Protein AF-A0A7K2P2F9-F1 (afdb_monomer)

pLDDT: mean 82.43, std 13.67, range [48.97, 98.06]

Foldseek 3Di:
DQVVQVVVVDPVSNVVVVVVVVCQVVFWDFDDDDDPPVLVVLVVQLVVCVVVVVPVSNVVSVVVNCVVRVVRTDTPCDPDDPPPPPPPPPDDDDDDDDDDD

Solvent-accessible surface area (backbone atoms only — not comparable to full-atom values): 6286 Å² total; per-residue (Å²): 110,69,69,58,32,61,73,63,77,34,70,68,56,36,50,51,55,50,55,49,50,53,52,46,65,72,47,32,44,70,56,84,72,86,60,68,66,61,56,51,51,54,54,50,54,33,51,52,26,53,76,71,66,38,60,67,60,23,48,56,47,48,53,56,50,49,61,63,50,52,79,38,55,41,66,65,76,61,92,77,61,102,73,74,66,75,81,74,84,73,76,76,88,71,89,75,80,76,81,82,131

Radius of gyration: 21.67 Å; Cα contacts (8 Å, |Δi|>4): 45; chains: 1; bounding box: 46×55×43 Å

Mean predicted aligned error: 11.21 Å

Nearest PDB structures (foldseek):
  6wfq-assembly1_D  TM=6.750E-01  e=3.297E+00  Escherichia coli

Structure (mmCIF, N/CA/C/O backbone):
data_AF-A0A7K2P2F9-F1
#
_entry.id   AF-A0A7K2P2F9-F1
#
loop_
_atom_site.group_PDB
_atom_site.id
_atom_site.type_symbol
_atom_site.label_atom_id
_atom_site.label_alt_id
_atom_site.label_comp_id
_atom_site.label_asym_id
_atom_site.label_entity_id
_atom_site.label_seq_id
_atom_site.pdbx_PDB_ins_code
_atom_site.Cartn_x
_atom_site.Cartn_y
_atom_site.Cartn_z
_atom_site.occupancy
_atom_site.B_iso_or_equiv
_atom_site.auth_seq_id
_atom_site.auth_comp_id
_atom_site.auth_asym_id
_atom_site.auth_atom_id
_atom_site.pdbx_PDB_model_num
ATOM 1 N N . HIS A 1 1 ? -1.774 0.672 -1.883 1.00 79.44 1 HIS A N 1
ATOM 2 C CA . HIS A 1 1 ? -1.180 1.141 -0.609 1.00 79.44 1 HIS A CA 1
ATOM 3 C C . HIS A 1 1 ? -1.906 2.341 -0.005 1.00 79.44 1 HIS A C 1
ATOM 5 O O . HIS A 1 1 ? -2.332 2.245 1.134 1.00 79.44 1 HIS A O 1
ATOM 11 N N . GLU A 1 2 ? -2.104 3.445 -0.732 1.00 81.00 2 GLU A N 1
ATOM 12 C CA . GLU A 1 2 ? -2.726 4.661 -0.172 1.00 81.00 2 GLU A CA 1
ATOM 13 C C . GLU A 1 2 ? -4.159 4.471 0.348 1.00 81.00 2 GLU A C 1
ATOM 15 O O . GLU A 1 2 ? -4.480 4.952 1.429 1.00 81.00 2 GLU A O 1
ATOM 20 N N . THR A 1 3 ? -5.003 3.726 -0.369 1.00 85.12 3 THR A N 1
ATOM 21 C CA . THR A 1 3 ? -6.368 3.413 0.087 1.00 85.12 3 THR A CA 1
ATOM 22 C C . THR A 1 3 ? -6.372 2.666 1.423 1.00 85.12 3 THR A C 1
ATOM 24 O O . THR A 1 3 ? -7.133 3.022 2.31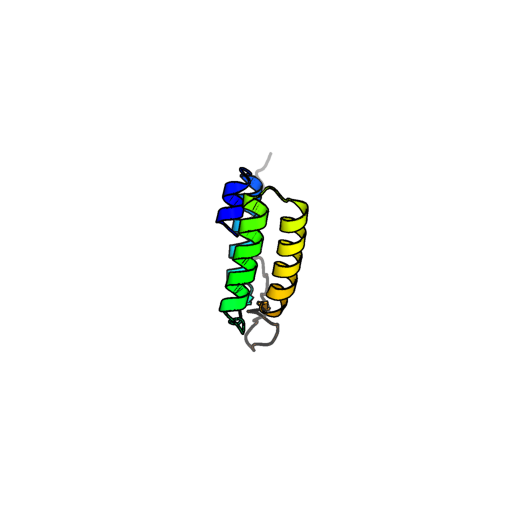3 1.00 85.12 3 THR A O 1
ATOM 27 N N . LEU A 1 4 ? -5.473 1.688 1.597 1.00 78.06 4 LEU A N 1
ATOM 28 C CA . LEU A 1 4 ? -5.319 0.953 2.860 1.00 78.06 4 LEU A CA 1
ATOM 29 C C . LEU A 1 4 ? -4.823 1.863 3.991 1.00 78.06 4 LEU A C 1
ATOM 31 O O . LEU A 1 4 ? -5.287 1.741 5.117 1.00 78.06 4 LEU A O 1
ATOM 35 N N . ALA A 1 5 ? -3.915 2.794 3.687 1.00 79.12 5 ALA A N 1
ATOM 36 C CA . ALA A 1 5 ? -3.409 3.754 4.666 1.00 79.12 5 ALA A CA 1
ATOM 37 C C . ALA A 1 5 ? -4.529 4.646 5.223 1.00 79.12 5 ALA A C 1
ATOM 39 O O . ALA A 1 5 ? -4.620 4.828 6.433 1.00 79.12 5 ALA A O 1
ATOM 40 N N . ARG A 1 6 ? -5.408 5.145 4.343 1.00 79.81 6 ARG A N 1
ATOM 41 C CA . ARG A 1 6 ? -6.583 5.933 4.744 1.00 79.81 6 ARG A CA 1
ATOM 42 C C . ARG A 1 6 ? -7.596 5.104 5.530 1.00 79.81 6 ARG A C 1
ATOM 44 O O . ARG A 1 6 ? -8.134 5.592 6.512 1.00 79.81 6 ARG A O 1
ATOM 51 N N . ALA A 1 7 ? -7.838 3.860 5.115 1.00 82.06 7 ALA A N 1
ATOM 52 C CA . ALA A 1 7 ? -8.786 2.967 5.782 1.00 82.06 7 ALA A CA 1
ATOM 53 C C . ALA A 1 7 ? -8.365 2.587 7.213 1.00 82.06 7 ALA A C 1
ATOM 55 O O . ALA A 1 7 ? -9.215 2.244 8.025 1.00 82.06 7 ALA A O 1
ATOM 56 N N . ALA A 1 8 ? -7.070 2.664 7.534 1.00 79.75 8 ALA A N 1
ATOM 57 C CA . ALA A 1 8 ? -6.549 2.379 8.869 1.00 79.75 8 ALA A CA 1
ATOM 58 C C . ALA A 1 8 ? -6.823 3.490 9.907 1.00 79.75 8 ALA A C 1
ATOM 60 O O . ALA A 1 8 ? -6.370 3.354 11.041 1.00 79.75 8 ALA A O 1
ATOM 61 N N . ASP A 1 9 ? -7.475 4.593 9.511 1.00 84.06 9 ASP A N 1
ATOM 62 C CA . ASP A 1 9 ? -7.800 5.771 10.337 1.00 84.06 9 ASP A CA 1
ATOM 63 C C . ASP A 1 9 ? -6.637 6.257 11.226 1.00 84.06 9 ASP A C 1
ATOM 65 O O . ASP A 1 9 ? -6.788 6.694 12.364 1.00 84.06 9 ASP A O 1
ATOM 69 N N . SER A 1 10 ? -5.416 6.138 10.695 1.00 87.75 10 SER A N 1
ATOM 70 C CA . SER A 1 10 ? -4.181 6.489 11.389 1.00 87.75 10 SER A CA 1
ATOM 71 C C . SER A 1 10 ? -3.451 7.589 10.617 1.00 87.75 10 SER A C 1
ATOM 73 O O . SER A 1 10 ? -2.806 7.317 9.590 1.00 87.75 10 SER A O 1
ATOM 75 N N . PRO A 1 11 ? -3.506 8.845 11.102 1.00 87.56 11 PRO A N 1
ATOM 76 C CA . PRO A 1 11 ? -2.820 9.968 10.469 1.00 87.56 11 PRO A CA 1
ATOM 77 C C . PRO A 1 11 ? -1.306 9.747 10.367 1.00 87.56 11 PRO A C 1
ATOM 79 O O . PRO A 1 11 ? -0.710 9.985 9.315 1.00 87.56 11 PRO A O 1
ATOM 82 N N . SER A 1 12 ? -0.688 9.212 11.425 1.00 88.94 12 SER A N 1
ATOM 83 C CA . SER A 1 12 ? 0.752 8.937 11.457 1.00 88.94 12 SER A CA 1
ATOM 84 C C . SER A 1 12 ? 1.163 7.856 10.454 1.00 88.94 12 SER A C 1
ATOM 86 O O . SER A 1 12 ? 2.171 8.012 9.765 1.00 88.94 12 SER A O 1
ATOM 88 N N . LEU A 1 13 ? 0.371 6.786 10.306 1.00 87.06 13 LEU A N 1
ATOM 89 C CA . LEU A 1 13 ? 0.636 5.745 9.309 1.00 87.06 13 LEU A CA 1
ATOM 90 C C . LEU A 1 13 ? 0.486 6.283 7.880 1.00 87.06 13 LEU A C 1
ATOM 92 O O . LEU A 1 13 ? 1.311 5.992 7.011 1.00 87.06 13 LEU A O 1
ATOM 96 N N . THR A 1 14 ? -0.535 7.107 7.640 1.00 88.75 14 THR A N 1
ATOM 97 C CA . THR A 1 14 ? -0.759 7.753 6.340 1.00 88.75 14 THR A CA 1
ATOM 98 C C . THR A 1 14 ? 0.400 8.672 5.959 1.00 88.75 14 THR A C 1
ATOM 100 O O . THR A 1 14 ? 0.877 8.629 4.817 1.00 88.75 14 THR A O 1
ATOM 103 N N . ALA A 1 15 ? 0.894 9.468 6.911 1.00 90.44 15 ALA A N 1
ATOM 104 C CA . ALA A 1 15 ? 2.052 10.333 6.716 1.00 90.44 15 ALA A CA 1
ATOM 105 C C . ALA A 1 15 ? 3.316 9.519 6.398 1.00 90.44 15 ALA A C 1
ATOM 107 O O . ALA A 1 15 ? 3.980 9.788 5.394 1.00 90.44 15 ALA A O 1
ATOM 108 N N . LEU A 1 16 ? 3.597 8.474 7.185 1.00 91.50 16 LEU A N 1
ATOM 109 C CA . LEU A 1 16 ? 4.757 7.600 6.991 1.00 91.50 16 LEU A CA 1
ATOM 110 C C . LEU A 1 16 ? 4.748 6.925 5.613 1.00 91.50 16 LEU A C 1
ATOM 112 O O . LEU A 1 16 ? 5.740 6.982 4.885 1.00 91.50 16 LEU A O 1
ATOM 116 N N . LEU A 1 17 ? 3.623 6.322 5.218 1.00 89.38 17 LEU A N 1
ATOM 117 C CA . LEU A 1 17 ? 3.497 5.660 3.915 1.00 89.38 17 LEU A CA 1
ATOM 118 C C . LEU A 1 17 ? 3.619 6.654 2.758 1.00 89.38 17 LEU A C 1
ATOM 120 O O . LEU A 1 17 ? 4.165 6.324 1.704 1.00 89.38 17 LEU A O 1
ATOM 124 N N . THR A 1 18 ? 3.160 7.888 2.958 1.00 90.00 18 THR A N 1
ATOM 125 C CA . THR A 1 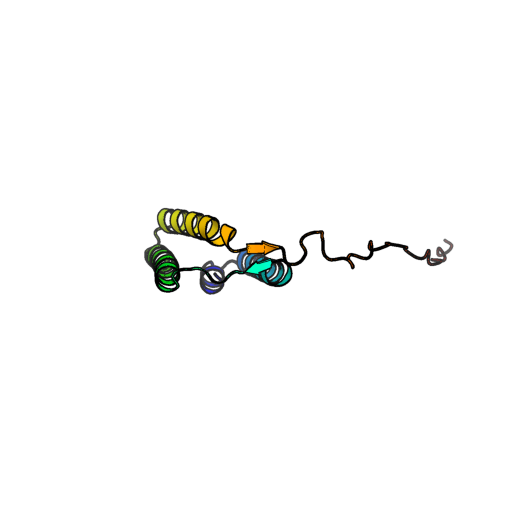18 ? 3.313 8.949 1.965 1.00 90.00 18 THR A CA 1
ATOM 126 C C . THR A 1 18 ? 4.768 9.377 1.811 1.00 90.00 18 THR A C 1
ATOM 128 O O . THR A 1 18 ? 5.261 9.431 0.687 1.00 90.00 18 THR A O 1
ATOM 131 N N . GLN A 1 19 ? 5.492 9.599 2.906 1.00 92.88 19 GLN A N 1
ATOM 132 C CA . GLN A 1 19 ? 6.926 9.898 2.857 1.00 92.88 19 GLN A CA 1
ATOM 133 C C . GLN A 1 19 ? 7.727 8.754 2.223 1.00 92.88 19 GLN A C 1
ATOM 135 O O . GLN A 1 19 ? 8.578 8.995 1.363 1.00 92.88 19 GLN A O 1
ATOM 140 N N . LEU A 1 20 ? 7.415 7.507 2.586 1.00 92.25 20 LEU A N 1
ATOM 141 C CA . LEU A 1 20 ? 8.062 6.327 2.020 1.00 92.25 20 LEU A CA 1
ATOM 142 C C . LEU A 1 20 ? 7.856 6.243 0.503 1.00 92.25 20 LEU A C 1
ATOM 144 O O . LEU A 1 20 ? 8.823 6.006 -0.219 1.00 92.25 20 LEU A O 1
ATOM 148 N N . ARG A 1 21 ? 6.640 6.505 -0.003 1.00 90.12 21 ARG A N 1
ATOM 149 C CA . ARG A 1 21 ? 6.373 6.513 -1.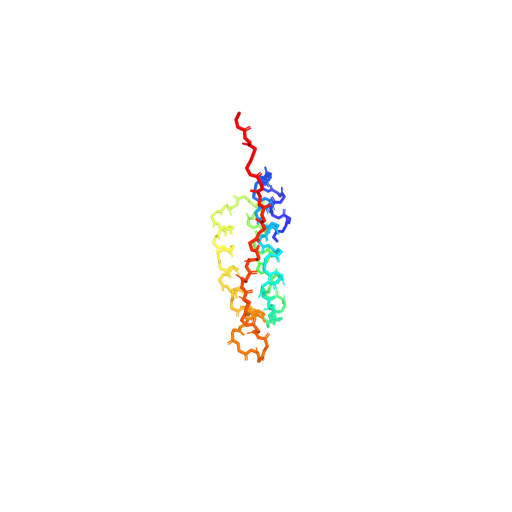453 1.00 90.12 21 ARG A CA 1
ATOM 150 C C . ARG A 1 21 ? 7.241 7.535 -2.181 1.00 90.12 21 ARG A C 1
ATOM 152 O O . ARG A 1 21 ? 7.781 7.223 -3.237 1.00 90.12 21 ARG A O 1
ATOM 159 N N . HIS A 1 22 ? 7.377 8.739 -1.623 1.00 93.00 22 HIS A N 1
ATOM 160 C CA . HIS A 1 22 ? 8.159 9.806 -2.242 1.00 93.00 22 HIS A CA 1
ATOM 161 C C . HIS A 1 22 ? 9.638 9.438 -2.270 1.00 93.00 22 HIS A C 1
ATOM 163 O O . HIS A 1 22 ? 10.283 9.557 -3.311 1.00 93.00 22 HIS A O 1
ATOM 169 N N . LYS A 1 23 ? 10.157 8.902 -1.157 1.00 94.25 23 LYS A N 1
ATOM 170 C CA . LYS A 1 23 ? 11.531 8.400 -1.098 1.00 94.25 23 LYS A CA 1
ATOM 171 C C . LYS A 1 23 ? 11.759 7.298 -2.127 1.00 94.25 23 LYS A C 1
ATOM 173 O O . LYS A 1 23 ? 12.763 7.340 -2.828 1.00 94.25 23 LYS A O 1
ATOM 178 N N . ILE A 1 24 ? 10.834 6.348 -2.249 1.00 91.19 24 ILE A N 1
ATOM 179 C CA . ILE A 1 24 ? 10.928 5.262 -3.226 1.00 91.19 24 ILE A CA 1
ATOM 180 C C . ILE A 1 24 ? 10.945 5.813 -4.657 1.00 91.19 24 ILE A C 1
ATOM 182 O O . ILE A 1 24 ? 11.841 5.470 -5.423 1.00 91.19 24 ILE A O 1
ATOM 186 N N . ALA A 1 25 ? 10.005 6.698 -4.999 1.00 91.44 25 ALA A N 1
ATOM 187 C CA . ALA A 1 25 ? 9.909 7.295 -6.329 1.00 91.44 25 ALA A CA 1
ATOM 188 C C . ALA A 1 25 ? 11.183 8.062 -6.716 1.00 91.44 25 ALA A C 1
ATOM 190 O O . ALA A 1 25 ? 11.625 7.994 -7.864 1.00 91.44 25 ALA A O 1
ATOM 191 N N . TRP A 1 26 ? 11.802 8.752 -5.755 1.00 94.12 26 TRP A N 1
ATOM 192 C CA . TRP A 1 26 ? 13.033 9.512 -5.966 1.00 94.12 26 TRP A CA 1
ATOM 193 C C . TRP A 1 26 ? 14.295 8.638 -6.012 1.00 94.12 26 TRP A C 1
ATOM 195 O O . TRP A 1 26 ? 15.160 8.833 -6.866 1.00 94.12 26 TRP A O 1
ATOM 205 N N . MET A 1 27 ? 14.399 7.649 -5.125 1.00 94.38 27 MET A N 1
ATOM 206 C CA . MET A 1 27 ? 15.610 6.847 -4.939 1.00 94.38 27 MET A CA 1
ATOM 207 C C . MET A 1 27 ? 15.700 5.667 -5.911 1.00 94.38 27 MET A C 1
ATOM 209 O O . MET A 1 27 ? 16.807 5.280 -6.283 1.00 94.38 27 MET A O 1
ATOM 213 N N . TYR A 1 28 ? 14.569 5.112 -6.351 1.00 92.50 28 TYR A N 1
ATOM 214 C CA . TYR A 1 28 ? 14.543 3.885 -7.141 1.00 92.50 28 TYR A CA 1
ATOM 215 C C . TYR A 1 28 ? 13.935 4.080 -8.530 1.00 92.50 28 TYR A C 1
ATOM 217 O O . TYR A 1 28 ? 12.974 4.825 -8.738 1.00 92.50 28 TYR A O 1
ATOM 225 N N . VAL A 1 29 ? 14.496 3.346 -9.483 1.00 91.25 29 VAL A N 1
ATOM 226 C CA . VAL A 1 29 ? 13.833 2.963 -10.724 1.00 91.25 29 VAL A CA 1
ATOM 227 C C . VAL A 1 29 ? 13.108 1.648 -10.449 1.00 91.25 29 VAL A C 1
ATOM 229 O O . VAL A 1 29 ? 13.705 0.709 -9.925 1.00 91.25 29 VAL A O 1
ATOM 232 N N . VAL A 1 30 ? 11.817 1.597 -10.770 1.00 86.00 30 VAL A N 1
ATOM 233 C CA . VAL A 1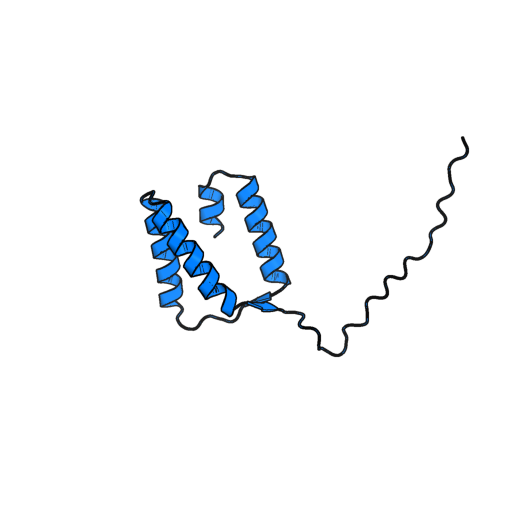 30 ? 11.010 0.380 -10.639 1.00 86.00 30 VAL A CA 1
ATOM 234 C C . VAL A 1 30 ? 10.930 -0.262 -12.007 1.00 86.00 30 VAL A C 1
ATOM 236 O O . VAL A 1 30 ? 10.390 0.336 -12.937 1.00 86.00 30 VAL A O 1
ATOM 239 N N . GLU A 1 31 ? 11.485 -1.456 -12.140 1.00 82.31 31 GLU A N 1
ATOM 240 C CA . GLU A 1 31 ? 11.295 -2.234 -13.355 1.00 82.31 31 GLU A CA 1
ATOM 241 C C . GLU A 1 31 ? 9.841 -2.668 -13.473 1.00 82.31 31 GLU A C 1
ATOM 243 O O . GLU A 1 31 ? 9.210 -3.060 -12.485 1.00 82.31 31 GLU A O 1
ATOM 248 N N . ALA A 1 32 ? 9.302 -2.597 -14.689 1.00 71.19 32 ALA A N 1
ATOM 249 C CA . ALA A 1 32 ? 7.970 -3.111 -14.947 1.00 71.19 32 ALA A CA 1
ATOM 250 C C . ALA A 1 32 ? 7.955 -4.619 -14.631 1.00 71.19 32 ALA A C 1
ATOM 252 O O . ALA A 1 32 ? 8.775 -5.361 -15.177 1.00 71.19 32 ALA A O 1
ATOM 253 N N . PRO A 1 33 ? 7.062 -5.088 -13.744 1.00 67.88 33 PRO A N 1
ATOM 254 C CA . PRO A 1 33 ? 7.005 -6.497 -13.400 1.00 67.88 33 PRO A CA 1
ATOM 255 C C . PRO A 1 33 ? 6.535 -7.322 -14.602 1.00 67.88 33 PRO A C 1
ATOM 257 O O . PRO A 1 33 ? 5.632 -6.918 -15.336 1.00 67.88 33 PRO A O 1
ATOM 260 N N . VAL A 1 34 ? 7.108 -8.514 -14.758 1.00 69.56 34 VAL A N 1
ATOM 261 C CA . VAL A 1 34 ? 6.569 -9.545 -15.651 1.00 69.56 34 VAL A CA 1
ATOM 262 C C . VAL A 1 34 ? 5.263 -10.065 -15.033 1.00 69.56 34 VAL A C 1
ATOM 264 O O . VAL A 1 34 ? 5.243 -10.386 -13.847 1.00 69.56 34 VAL A O 1
ATOM 267 N N . GLY A 1 35 ? 4.173 -10.122 -15.806 1.00 77.81 35 GLY A N 1
ATOM 268 C CA . GLY A 1 35 ? 2.877 -10.647 -15.339 1.00 77.81 35 GLY A CA 1
ATOM 269 C C . GLY A 1 35 ? 1.978 -9.614 -14.635 1.00 77.81 35 GLY A C 1
ATOM 270 O O . GLY A 1 35 ? 1.822 -9.639 -13.413 1.00 77.81 35 GLY A O 1
ATOM 271 N N . PRO A 1 36 ? 1.364 -8.667 -15.369 1.00 77.50 36 PRO A N 1
ATOM 272 C CA . PRO A 1 36 ? 0.483 -7.655 -14.779 1.00 77.50 36 PRO A CA 1
ATOM 273 C C . PRO A 1 36 ? -0.781 -8.248 -14.132 1.00 77.50 36 PRO A C 1
ATOM 275 O O . PRO A 1 36 ? -1.284 -7.684 -13.160 1.00 77.50 36 PRO A O 1
ATOM 278 N N . VAL A 1 37 ? -1.283 -9.385 -14.623 1.00 85.12 37 VAL A N 1
ATOM 279 C CA . VAL A 1 37 ? -2.491 -10.047 -14.096 1.00 85.12 37 VAL A CA 1
ATOM 280 C C . VAL A 1 37 ? -2.240 -10.603 -12.695 1.00 85.12 37 VAL A C 1
ATOM 282 O O . VAL A 1 37 ? -3.028 -10.375 -11.778 1.00 85.12 37 VAL A O 1
ATOM 285 N N . GLU A 1 38 ? -1.102 -11.259 -12.495 1.00 82.12 38 GLU A N 1
ATOM 286 C CA . GLU A 1 38 ? -0.680 -11.829 -11.218 1.00 82.12 38 GLU A CA 1
ATOM 287 C C . GLU A 1 38 ? -0.507 -10.734 -10.159 1.00 82.12 38 GLU A C 1
ATOM 289 O O . GLU A 1 38 ? -0.890 -10.903 -8.999 1.00 82.12 38 GLU A O 1
ATOM 294 N N . ARG A 1 39 ? -0.001 -9.564 -10.566 1.00 82.94 39 ARG A N 1
ATOM 295 C CA . ARG A 1 39 ? 0.152 -8.400 -9.681 1.00 82.94 39 ARG A CA 1
ATOM 296 C C . ARG A 1 39 ? -1.199 -7.843 -9.248 1.00 82.94 39 ARG A C 1
ATOM 298 O O . ARG A 1 39 ? -1.345 -7.472 -8.083 1.00 82.94 39 ARG A O 1
ATOM 305 N N . TRP A 1 40 ? -2.193 -7.806 -10.133 1.00 88.88 40 TRP A N 1
ATOM 306 C CA . TRP A 1 40 ? -3.554 -7.421 -9.753 1.00 88.88 40 TRP A CA 1
ATOM 307 C C . TRP A 1 40 ? -4.211 -8.453 -8.833 1.00 88.88 40 TRP A C 1
ATOM 309 O O . TRP A 1 40 ? -4.846 -8.063 -7.853 1.00 88.88 40 TRP A O 1
ATOM 319 N N . ALA A 1 41 ? -3.992 -9.747 -9.076 1.00 92.69 41 ALA A N 1
ATOM 32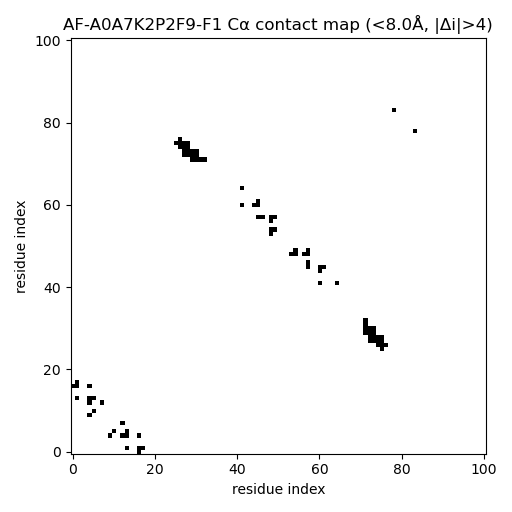0 C CA . ALA A 1 41 ? -4.495 -10.816 -8.216 1.00 92.69 41 ALA A CA 1
ATOM 321 C C . ALA A 1 41 ? -3.933 -10.731 -6.782 1.00 92.69 41 ALA A C 1
ATOM 323 O O . ALA A 1 41 ? -4.681 -10.894 -5.818 1.00 92.69 41 ALA A O 1
ATOM 324 N N . GLU A 1 42 ? -2.644 -10.405 -6.616 1.00 91.69 42 GLU A N 1
ATOM 325 C CA . GLU A 1 42 ? -2.041 -10.159 -5.295 1.00 91.69 42 GLU A CA 1
ATOM 326 C C . GLU A 1 42 ? -2.743 -9.024 -4.536 1.00 91.69 42 GLU A C 1
ATOM 328 O O . GLU A 1 42 ? -3.072 -9.172 -3.358 1.00 91.69 42 GLU A O 1
ATOM 333 N N . HIS A 1 43 ? -2.997 -7.898 -5.209 1.00 93.12 43 HIS A N 1
ATOM 334 C CA . HIS A 1 43 ? -3.676 -6.755 -4.598 1.00 93.12 43 HIS A CA 1
ATOM 335 C C . HIS A 1 43 ? -5.133 -7.072 -4.248 1.00 93.12 43 HIS A 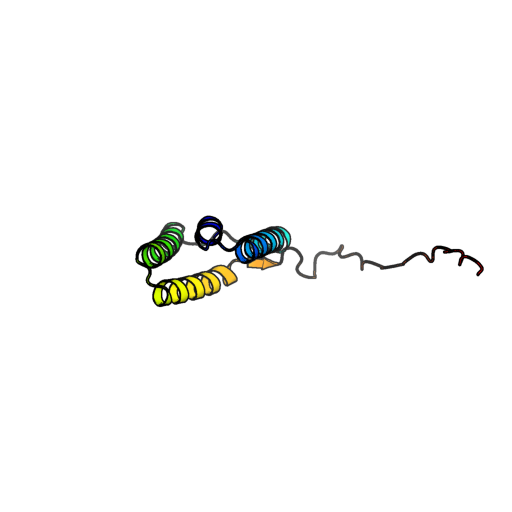C 1
ATOM 337 O O . HIS A 1 43 ? -5.593 -6.685 -3.173 1.00 93.12 43 HIS A O 1
ATOM 343 N N . ALA A 1 44 ? -5.843 -7.795 -5.119 1.00 94.12 44 ALA A N 1
ATOM 344 C CA . ALA A 1 44 ? -7.215 -8.225 -4.867 1.00 94.12 44 ALA A CA 1
ATOM 345 C C . ALA A 1 44 ? -7.299 -9.144 -3.639 1.00 94.12 44 ALA A C 1
ATOM 347 O O . ALA A 1 44 ? -8.158 -8.941 -2.787 1.00 94.12 44 ALA A O 1
ATOM 348 N N . ALA A 1 45 ? -6.363 -10.087 -3.491 1.00 96.62 45 ALA A N 1
ATOM 349 C CA . ALA A 1 45 ? -6.311 -10.979 -2.333 1.00 96.62 45 ALA A CA 1
ATOM 350 C C . ALA A 1 45 ? -6.060 -10.226 -1.013 1.00 96.62 45 ALA A C 1
ATOM 352 O O . ALA A 1 45 ? -6.665 -10.549 0.008 1.00 96.62 45 ALA A O 1
ATOM 353 N N . ILE A 1 46 ? -5.189 -9.209 -1.021 1.00 95.44 46 ILE A N 1
ATOM 354 C CA . ILE A 1 46 ? -4.959 -8.348 0.152 1.00 95.44 46 ILE A CA 1
ATOM 355 C C . ILE A 1 46 ? -6.232 -7.569 0.499 1.00 95.44 46 ILE A C 1
ATOM 357 O O . ILE A 1 46 ? -6.623 -7.523 1.663 1.00 95.44 46 ILE A O 1
ATOM 361 N N . ALA A 1 47 ? -6.873 -6.952 -0.498 1.00 94.38 47 ALA A N 1
ATOM 362 C CA . ALA A 1 47 ? -8.079 -6.157 -0.291 1.00 94.38 47 ALA A CA 1
ATOM 363 C C . ALA A 1 47 ? -9.251 -7.007 0.229 1.00 94.38 47 ALA A C 1
ATOM 365 O O . ALA A 1 47 ? -9.949 -6.568 1.138 1.00 94.38 47 ALA A O 1
ATOM 366 N N . ASP A 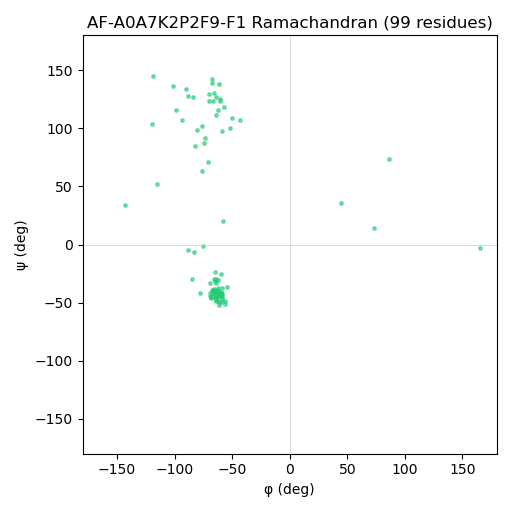1 48 ? -9.428 -8.226 -0.290 1.00 96.69 48 ASP A N 1
ATOM 367 C CA . ASP A 1 48 ? -10.447 -9.171 0.179 1.00 96.69 48 ASP A CA 1
ATOM 368 C C . ASP A 1 48 ? -10.206 -9.592 1.639 1.00 96.69 48 ASP A C 1
ATOM 370 O O . ASP A 1 48 ? -11.126 -9.523 2.452 1.00 96.69 48 ASP A O 1
ATOM 374 N N . ALA A 1 49 ? -8.964 -9.925 2.016 1.00 97.19 49 ALA A N 1
ATOM 375 C CA . ALA A 1 49 ? -8.624 -10.263 3.402 1.00 97.19 49 ALA A CA 1
ATOM 376 C C . ALA A 1 49 ? -8.921 -9.105 4.374 1.00 97.19 49 ALA A C 1
ATOM 378 O O . ALA A 1 49 ? -9.487 -9.319 5.445 1.00 97.19 49 ALA A O 1
ATOM 379 N N . VAL A 1 50 ? -8.601 -7.867 3.974 1.00 94.31 50 VAL A N 1
ATOM 380 C CA . VAL A 1 50 ? -8.928 -6.660 4.750 1.00 94.31 50 VAL A CA 1
ATOM 381 C C . VAL A 1 50 ? -10.440 -6.462 4.854 1.00 94.31 50 VAL A C 1
ATOM 383 O O . VAL A 1 50 ? -10.940 -6.220 5.949 1.00 94.31 50 VAL A O 1
ATOM 386 N N . ALA A 1 51 ? -11.178 -6.604 3.750 1.00 94.50 51 ALA A N 1
ATOM 387 C CA . ALA A 1 51 ? -12.633 -6.449 3.732 1.00 94.50 51 ALA A CA 1
ATOM 388 C C . ALA A 1 51 ? -13.351 -7.481 4.620 1.00 94.50 51 ALA A C 1
ATOM 390 O O . ALA A 1 51 ? -14.398 -7.182 5.187 1.00 94.50 51 ALA A O 1
ATOM 391 N N . ARG A 1 52 ? -12.774 -8.679 4.774 1.00 96.19 52 ARG A N 1
ATOM 392 C CA . ARG A 1 52 ? -13.271 -9.734 5.672 1.00 96.19 52 ARG A CA 1
ATOM 393 C C . ARG A 1 52 ? -12.823 -9.580 7.129 1.00 96.19 52 ARG A C 1
ATOM 395 O O . ARG A 1 52 ? -13.269 -10.354 7.968 1.00 96.19 52 ARG A O 1
ATOM 402 N N . GLY A 1 53 ? -11.947 -8.621 7.435 1.00 95.19 53 GLY A N 1
ATOM 403 C CA . GLY A 1 53 ? -11.386 -8.436 8.776 1.00 95.19 53 GLY A CA 1
ATOM 404 C C . GLY A 1 53 ? -10.348 -9.490 9.186 1.00 95.19 53 GLY A C 1
ATOM 405 O O . GLY A 1 53 ? -10.002 -9.575 10.363 1.00 95.19 53 GLY A O 1
ATOM 406 N N . ASP A 1 54 ? -9.826 -10.282 8.245 1.00 97.62 54 ASP A N 1
ATOM 407 C CA . ASP A 1 54 ? -8.810 -11.303 8.518 1.00 97.62 54 ASP A CA 1
ATOM 408 C C . ASP A 1 54 ? -7.411 -10.668 8.567 1.00 97.62 54 ASP A C 1
ATOM 410 O O . ASP A 1 54 ? -6.670 -10.603 7.578 1.00 97.62 54 ASP A O 1
ATOM 414 N N . ALA A 1 55 ? -7.070 -10.142 9.744 1.00 94.75 55 ALA A N 1
ATOM 415 C CA . ALA A 1 55 ? -5.842 -9.387 9.965 1.00 94.75 55 ALA A CA 1
ATOM 416 C C . ALA A 1 55 ? -4.570 -10.222 9.746 1.00 94.75 55 ALA A C 1
ATOM 418 O O . ALA A 1 55 ? -3.599 -9.718 9.175 1.00 94.75 55 ALA A O 1
ATOM 419 N N . GLU A 1 56 ? -4.568 -11.490 10.165 1.00 98.06 56 GLU A N 1
ATOM 420 C CA . GLU A 1 56 ? -3.401 -12.364 10.023 1.00 98.06 56 GLU A CA 1
ATOM 421 C C . GLU A 1 56 ? -3.168 -12.705 8.551 1.00 98.06 56 GLU A C 1
ATOM 423 O O . GLU A 1 56 ? -2.055 -12.569 8.030 1.00 98.06 56 GLU A O 1
ATOM 428 N N . ARG A 1 57 ? -4.240 -13.041 7.825 1.00 97.62 57 ARG A N 1
ATOM 429 C CA . ARG A 1 57 ? -4.148 -13.300 6.390 1.00 97.62 57 ARG A CA 1
ATOM 430 C C . ARG A 1 57 ? -3.706 -12.067 5.613 1.00 97.62 57 ARG A C 1
ATOM 432 O O . ARG A 1 57 ? -2.835 -12.182 4.746 1.00 97.62 57 ARG A O 1
ATOM 439 N N . ALA A 1 58 ? -4.268 -10.900 5.924 1.00 96.25 58 ALA A N 1
ATOM 440 C CA . ALA A 1 58 ? -3.881 -9.638 5.302 1.00 96.25 58 ALA A CA 1
ATOM 441 C C . ALA A 1 58 ? -2.396 -9.327 5.547 1.00 96.25 58 ALA A C 1
ATOM 443 O O . ALA A 1 58 ? -1.683 -8.943 4.615 1.00 96.25 58 ALA A O 1
ATOM 444 N N . ARG A 1 59 ? -1.906 -9.562 6.772 1.00 95.25 59 ARG A N 1
ATOM 445 C CA . ARG A 1 59 ? -0.494 -9.390 7.135 1.00 95.25 59 ARG A CA 1
ATOM 446 C C . ARG A 1 59 ? 0.411 -10.314 6.327 1.00 95.25 59 ARG A C 1
ATOM 448 O O . ARG A 1 59 ? 1.347 -9.832 5.692 1.00 95.25 59 ARG A O 1
ATOM 455 N N . ALA A 1 60 ? 0.113 -11.612 6.295 1.00 97.88 60 ALA A N 1
ATOM 456 C CA . ALA A 1 60 ? 0.907 -12.594 5.561 1.00 97.88 60 ALA A CA 1
ATOM 457 C C . ALA A 1 60 ? 0.977 -12.280 4.055 1.00 97.88 60 ALA A C 1
ATOM 459 O O . ALA A 1 60 ? 2.043 -12.361 3.437 1.00 97.88 60 ALA A O 1
ATOM 460 N N . LEU A 1 61 ? -0.148 -11.876 3.455 1.00 97.19 61 LEU A N 1
ATOM 461 C CA . LEU A 1 61 ? -0.202 -11.483 2.047 1.00 97.19 61 LEU A CA 1
ATOM 462 C C . LEU A 1 61 ? 0.601 -10.205 1.771 1.00 97.19 61 LEU A C 1
ATOM 464 O O . LEU A 1 61 ? 1.331 -10.161 0.779 1.00 97.19 61 LEU A O 1
ATOM 468 N N . MET A 1 62 ? 0.512 -9.199 2.647 1.00 94.00 62 MET A N 1
ATOM 469 C CA . MET A 1 62 ? 1.271 -7.952 2.520 1.00 94.00 62 MET A CA 1
ATOM 470 C C . MET A 1 62 ? 2.783 -8.189 2.627 1.00 94.00 62 MET A C 1
ATOM 472 O O . MET A 1 62 ? 3.532 -7.682 1.795 1.00 94.00 62 MET A O 1
ATOM 476 N N . THR A 1 63 ? 3.238 -9.005 3.584 1.00 95.81 63 THR A N 1
ATOM 477 C CA . THR A 1 63 ? 4.658 -9.382 3.709 1.00 95.81 63 THR A CA 1
ATOM 478 C C . THR A 1 63 ? 5.168 -10.000 2.410 1.00 95.81 63 THR A C 1
ATOM 480 O O . THR A 1 63 ? 6.130 -9.511 1.817 1.00 95.81 63 THR A O 1
ATOM 483 N N . ARG A 1 64 ? 4.448 -10.999 1.887 1.00 94.69 64 ARG A N 1
ATOM 484 C CA . ARG A 1 64 ? 4.830 -11.678 0.643 1.00 94.69 64 ARG A CA 1
ATOM 485 C C . ARG A 1 64 ? 4.766 -10.756 -0.583 1.00 94.69 64 ARG A C 1
ATOM 487 O O . ARG A 1 64 ? 5.482 -10.980 -1.561 1.00 94.69 64 ARG A O 1
ATOM 494 N N . HIS A 1 65 ? 3.881 -9.759 -0.580 1.00 93.12 65 HIS A N 1
ATOM 495 C CA . HIS A 1 65 ? 3.801 -8.743 -1.632 1.00 93.12 65 HIS A CA 1
ATOM 496 C C . HIS A 1 65 ? 5.019 -7.808 -1.614 1.00 93.12 65 HIS A C 1
ATOM 498 O O . HIS A 1 65 ? 5.567 -7.497 -2.676 1.00 93.12 65 HIS A O 1
ATOM 504 N N . ILE A 1 66 ? 5.470 -7.394 -0.426 1.00 91.69 66 ILE A N 1
ATOM 505 C CA . ILE A 1 66 ? 6.664 -6.556 -0.253 1.00 91.69 66 ILE A CA 1
ATOM 506 C C . ILE A 1 66 ? 7.913 -7.313 -0.711 1.00 91.69 66 ILE A C 1
ATOM 508 O O . ILE A 1 66 ? 8.665 -6.784 -1.525 1.00 91.69 66 ILE A O 1
ATOM 512 N N . GLU A 1 67 ? 8.096 -8.558 -0.264 1.00 91.69 67 GLU A N 1
ATOM 513 C CA . GLU A 1 67 ? 9.239 -9.405 -0.642 1.00 91.69 67 GLU A CA 1
ATOM 514 C C . GLU A 1 67 ? 9.350 -9.580 -2.161 1.00 91.69 67 GLU A C 1
ATOM 516 O O . GLU A 1 67 ? 10.408 -9.346 -2.744 1.00 91.69 67 GLU A O 1
ATOM 521 N N . ARG A 1 68 ? 8.238 -9.918 -2.828 1.00 88.38 68 ARG A N 1
ATOM 522 C CA . ARG A 1 68 ? 8.205 -10.051 -4.292 1.00 88.38 68 ARG A CA 1
ATOM 523 C C . ARG A 1 68 ? 8.501 -8.732 -4.993 1.00 88.38 68 ARG A C 1
ATOM 525 O O . ARG A 1 68 ? 9.252 -8.704 -5.965 1.00 88.38 68 ARG A O 1
ATOM 532 N N . SER A 1 69 ? 7.928 -7.637 -4.497 1.00 87.31 69 SER A N 1
ATOM 533 C CA . SER A 1 69 ? 8.100 -6.318 -5.105 1.00 87.31 69 SER A CA 1
ATOM 534 C C . SER A 1 69 ? 9.517 -5.776 -4.943 1.00 87.31 69 SER A C 1
ATOM 536 O O . SER A 1 69 ? 9.988 -5.106 -5.856 1.00 87.31 69 SER A O 1
ATOM 538 N N . ALA A 1 70 ? 10.206 -6.087 -3.839 1.00 87.75 70 ALA A N 1
ATOM 539 C CA . ALA A 1 70 ? 11.554 -5.600 -3.542 1.00 87.75 70 ALA A CA 1
ATOM 540 C C . ALA A 1 70 ? 12.558 -5.901 -4.667 1.00 87.75 70 ALA A C 1
ATOM 542 O O . ALA A 1 70 ? 13.382 -5.049 -4.989 1.00 87.75 70 ALA A O 1
ATOM 543 N N . SER A 1 71 ? 12.433 -7.064 -5.316 1.00 85.44 71 SER A N 1
ATOM 544 C CA . SER A 1 71 ? 13.301 -7.476 -6.429 1.00 85.44 71 SER A CA 1
ATOM 545 C C . SER A 1 71 ? 13.268 -6.534 -7.644 1.00 85.44 71 SER A C 1
ATOM 547 O O . SER A 1 71 ? 14.249 -6.460 -8.376 1.00 85.44 71 SER A O 1
ATOM 549 N N . GLY A 1 72 ? 12.177 -5.786 -7.845 1.00 87.38 72 GLY A N 1
ATOM 550 C CA . GLY A 1 72 ? 12.019 -4.860 -8.972 1.00 87.38 72 GLY A CA 1
ATOM 551 C C . GLY A 1 72 ? 12.536 -3.440 -8.716 1.00 87.38 72 GLY A C 1
ATOM 552 O O . GLY A 1 72 ? 12.492 -2.608 -9.623 1.00 87.38 72 GLY A O 1
ATOM 553 N N . TYR A 1 73 ? 12.991 -3.128 -7.499 1.00 89.44 73 TYR A N 1
ATOM 554 C CA . TYR A 1 73 ? 13.487 -1.799 -7.142 1.00 89.44 73 TYR A CA 1
ATOM 555 C C . TYR A 1 73 ? 15.005 -1.716 -7.327 1.00 89.44 73 TYR A C 1
ATOM 557 O O . TYR A 1 73 ? 15.773 -2.227 -6.514 1.00 89.44 73 TYR A O 1
ATOM 565 N N . ARG A 1 74 ? 15.453 -0.997 -8.363 1.00 90.88 74 ARG A N 1
ATOM 566 C CA . ARG A 1 74 ? 16.873 -0.695 -8.599 1.00 90.88 74 ARG A CA 1
ATOM 567 C C . ARG A 1 74 ? 17.214 0.723 -8.166 1.00 90.88 74 ARG A C 1
ATOM 569 O O . ARG A 1 74 ? 16.472 1.658 -8.458 1.00 90.88 74 ARG A O 1
ATOM 576 N N . LEU A 1 75 ? 18.342 0.909 -7.481 1.00 91.19 75 LEU A N 1
ATOM 577 C CA . LEU A 1 75 ? 18.784 2.239 -7.061 1.00 91.19 75 LEU A CA 1
ATOM 578 C C . LEU A 1 75 ? 19.080 3.106 -8.293 1.00 91.19 75 LEU A C 1
ATOM 580 O O . LEU A 1 75 ? 19.876 2.726 -9.148 1.00 91.19 75 LEU A O 1
ATOM 584 N N . ARG A 1 76 ? 18.468 4.291 -8.362 1.00 87.19 76 ARG A N 1
ATOM 585 C CA . ARG A 1 76 ? 18.667 5.250 -9.459 1.00 87.19 76 ARG A CA 1
ATOM 586 C C . ARG A 1 76 ? 20.100 5.792 -9.503 1.00 87.19 76 ARG A C 1
ATOM 588 O O . ARG A 1 76 ? 20.608 6.086 -10.576 1.00 87.19 76 ARG A O 1
ATOM 595 N N . PHE A 1 77 ? 20.746 5.897 -8.344 1.00 80.31 77 PHE A N 1
ATOM 596 C CA . PHE A 1 77 ? 22.090 6.453 -8.176 1.00 80.31 77 PHE A CA 1
ATOM 597 C C . PHE A 1 77 ? 23.087 5.392 -7.695 1.00 80.31 77 PHE A C 1
ATOM 599 O O . PHE A 1 77 ? 23.754 5.575 -6.680 1.00 80.31 77 PHE A O 1
ATOM 606 N N . ALA A 1 78 ? 23.169 4.253 -8.387 1.00 66.38 78 ALA A N 1
ATOM 607 C CA . ALA A 1 78 ? 24.239 3.294 -8.126 1.00 66.38 78 ALA A CA 1
ATOM 608 C C . ALA A 1 78 ? 25.602 3.963 -8.397 1.00 66.38 78 ALA A C 1
ATOM 610 O O . ALA A 1 78 ? 25.818 4.533 -9.467 1.00 66.38 78 ALA A O 1
ATOM 611 N N . SER A 1 79 ? 26.492 3.939 -7.403 1.00 59.91 79 SER A N 1
ATOM 612 C CA . SER A 1 79 ? 27.835 4.525 -7.440 1.00 59.91 79 SER A CA 1
ATOM 613 C C . SER A 1 79 ? 28.611 4.046 -8.675 1.00 59.91 79 SER A C 1
ATOM 615 O O . SER A 1 79 ? 29.118 2.929 -8.675 1.00 59.91 79 SER A O 1
ATOM 617 N N . GLY A 1 80 ? 28.690 4.853 -9.739 1.00 56.53 80 GLY A N 1
ATOM 618 C CA . GLY A 1 80 ? 29.416 4.443 -10.951 1.00 56.53 80 GLY A CA 1
ATOM 619 C C . GLY A 1 80 ? 29.191 5.233 -12.245 1.00 56.53 80 GLY A C 1
ATOM 620 O O . GLY A 1 80 ? 29.857 4.941 -13.231 1.00 56.53 80 GLY A O 1
ATOM 621 N N . GLY A 1 81 ? 28.306 6.234 -12.289 1.00 48.97 81 GLY A N 1
ATOM 622 C CA . GLY A 1 81 ? 28.265 7.188 -13.407 1.00 48.97 81 GLY A CA 1
ATOM 623 C C . GLY A 1 81 ? 29.291 8.302 -13.191 1.00 48.97 81 GLY A C 1
ATOM 624 O O . GLY A 1 81 ? 29.285 8.916 -12.128 1.00 48.97 81 GLY A O 1
ATOM 625 N N . ALA A 1 82 ? 30.162 8.553 -14.172 1.00 52.78 82 ALA A N 1
ATOM 626 C CA . ALA A 1 82 ? 31.379 9.382 -14.138 1.00 52.78 82 ALA A CA 1
ATOM 627 C C . ALA A 1 82 ? 31.245 10.880 -13.747 1.00 52.78 82 ALA A C 1
ATOM 629 O O . ALA A 1 82 ? 32.139 11.673 -14.026 1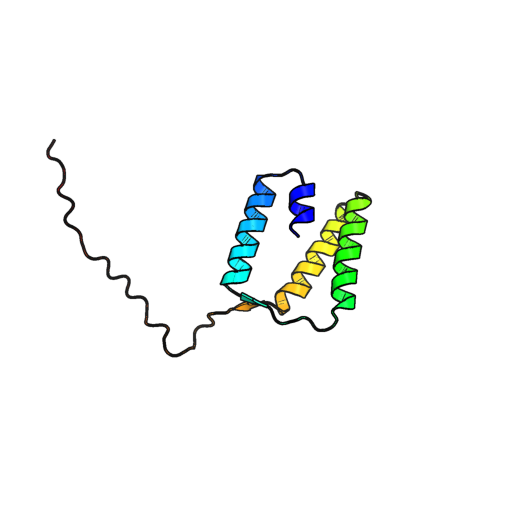.00 52.78 82 ALA A O 1
ATOM 630 N N . THR A 1 83 ? 30.174 11.289 -13.071 1.00 53.16 83 THR A N 1
ATOM 631 C CA . THR A 1 83 ? 29.963 12.646 -12.549 1.00 53.16 83 THR A CA 1
ATOM 632 C C . THR A 1 83 ? 29.247 12.631 -11.197 1.00 53.16 83 THR A C 1
ATOM 634 O O . THR A 1 83 ? 28.487 13.542 -10.880 1.00 53.16 83 THR A O 1
ATOM 637 N N . ALA A 1 84 ? 29.484 11.627 -10.348 1.00 54.03 84 ALA A N 1
ATOM 638 C CA . ALA A 1 84 ? 29.400 11.874 -8.911 1.00 54.03 84 ALA A CA 1
ATOM 639 C C . ALA A 1 84 ? 30.610 12.740 -8.540 1.00 54.03 84 ALA A C 1
ATOM 641 O O . ALA A 1 84 ? 31.585 12.264 -7.959 1.00 54.03 84 ALA A O 1
ATOM 642 N N . GLU A 1 85 ? 30.580 14.006 -8.969 1.00 55.50 85 GLU A N 1
ATOM 643 C CA . GLU A 1 85 ? 31.451 15.035 -8.434 1.00 55.50 85 GLU A CA 1
ATOM 644 C C . GLU A 1 85 ? 31.301 14.931 -6.924 1.00 55.50 85 GLU A C 1
ATOM 646 O O . GLU A 1 85 ? 30.222 15.153 -6.373 1.00 55.50 85 GLU A O 1
ATOM 651 N N . ARG A 1 86 ? 32.360 14.433 -6.281 1.00 58.47 86 ARG A N 1
ATOM 652 C CA . ARG A 1 86 ? 32.472 14.292 -4.837 1.00 58.47 86 ARG A CA 1
ATOM 653 C C . ARG A 1 86 ? 31.928 15.580 -4.244 1.00 58.47 86 ARG A C 1
ATOM 655 O O . ARG A 1 86 ? 32.591 16.604 -4.381 1.00 58.47 86 ARG A O 1
ATOM 662 N N . VAL A 1 87 ? 30.731 15.534 -3.652 1.00 59.75 87 VAL A N 1
ATOM 663 C CA . VAL A 1 87 ? 30.101 16.712 -3.054 1.00 59.75 87 VAL A CA 1
ATOM 664 C C . VAL A 1 87 ? 31.067 17.203 -1.986 1.00 59.75 87 VAL A C 1
ATOM 666 O O . VAL A 1 87 ? 31.163 16.640 -0.895 1.00 59.75 87 VAL A O 1
ATOM 669 N N . ARG A 1 88 ? 31.876 18.202 -2.342 1.00 64.81 88 ARG A N 1
ATOM 670 C CA . ARG A 1 88 ? 32.783 18.863 -1.419 1.00 64.81 88 ARG A CA 1
ATOM 671 C C . ARG A 1 88 ? 31.892 19.760 -0.592 1.00 64.81 88 ARG A C 1
ATOM 673 O O . ARG A 1 88 ? 31.453 20.809 -1.048 1.00 64.81 88 ARG A O 1
ATOM 680 N N . ASN A 1 89 ? 31.595 19.308 0.617 1.00 61.66 89 ASN A N 1
ATOM 681 C CA . ASN A 1 89 ? 30.872 20.088 1.605 1.00 61.66 89 ASN A CA 1
ATOM 682 C C . ASN A 1 89 ? 31.834 21.132 2.201 1.00 61.66 89 ASN A C 1
ATOM 684 O O . ASN A 1 89 ? 32.218 21.065 3.365 1.00 61.66 89 ASN A O 1
ATOM 688 N N . THR A 1 90 ? 32.326 22.051 1.367 1.00 63.81 90 THR A N 1
ATOM 689 C CA . THR A 1 90 ? 33.054 23.233 1.826 1.00 63.81 90 THR A CA 1
ATOM 690 C C . THR A 1 90 ? 32.026 24.191 2.402 1.00 63.81 90 THR A C 1
ATOM 692 O O . THR A 1 90 ? 31.491 25.040 1.692 1.00 63.81 90 THR A O 1
ATOM 695 N N . GLN A 1 91 ? 31.712 24.030 3.687 1.00 67.12 91 GLN A N 1
ATOM 696 C CA . GLN A 1 91 ? 31.051 25.095 4.428 1.00 67.12 91 GLN A CA 1
ATOM 697 C C . GLN A 1 91 ? 31.994 26.299 4.452 1.00 67.12 91 GLN A C 1
ATOM 699 O O . GLN A 1 91 ? 33.099 26.231 4.987 1.00 67.12 91 G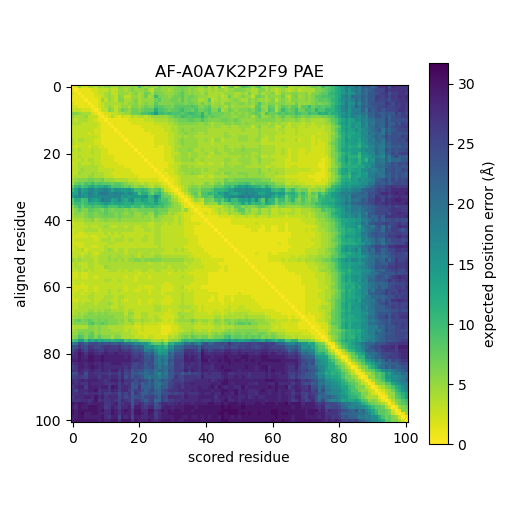LN A O 1
ATOM 704 N N . HIS A 1 92 ? 31.566 27.393 3.829 1.00 60.78 92 HIS A N 1
ATOM 705 C CA . HIS A 1 92 ? 32.236 28.675 3.965 1.00 60.78 92 HIS A CA 1
ATOM 706 C C . HIS A 1 92 ? 31.980 29.188 5.386 1.00 60.78 92 HIS A C 1
ATOM 708 O O . HIS A 1 92 ? 30.824 29.297 5.800 1.00 60.78 92 HIS A O 1
ATOM 714 N N . SER A 1 93 ? 33.037 29.465 6.152 1.00 66.69 93 SER A N 1
ATOM 715 C CA . SER A 1 93 ? 32.896 30.047 7.486 1.00 66.69 93 SER A CA 1
ATOM 716 C C . SER A 1 93 ? 32.289 31.443 7.358 1.00 66.69 93 SER A C 1
ATOM 718 O O . SER A 1 93 ? 32.937 32.354 6.844 1.00 66.69 93 SER A O 1
ATOM 720 N N . VAL A 1 94 ? 31.051 31.618 7.813 1.00 70.69 94 VAL A N 1
ATOM 721 C CA . VAL A 1 94 ? 30.417 32.936 7.898 1.00 70.69 94 VAL A CA 1
ATOM 722 C C . VAL A 1 94 ? 30.702 33.544 9.266 1.00 70.69 94 VAL A C 1
ATOM 724 O O . VAL A 1 94 ? 30.606 32.872 10.291 1.00 70.69 94 VAL A O 1
ATOM 727 N N . ASN A 1 95 ? 31.096 34.816 9.282 1.00 70.81 95 ASN A N 1
ATOM 728 C CA . ASN A 1 95 ? 31.411 35.548 10.502 1.00 70.81 95 ASN A CA 1
ATOM 729 C C . ASN A 1 95 ? 30.104 35.880 11.241 1.00 70.81 95 ASN A C 1
ATOM 731 O O . ASN A 1 95 ? 29.453 36.881 10.947 1.00 70.81 95 ASN A O 1
ATOM 735 N N . THR A 1 96 ? 29.672 35.013 12.157 1.00 68.88 96 THR A N 1
ATOM 736 C CA . THR A 1 96 ? 28.594 35.348 13.091 1.00 68.88 96 THR A CA 1
ATOM 737 C C . THR A 1 96 ? 29.202 36.173 14.216 1.00 68.88 96 THR A C 1
ATOM 739 O O . THR A 1 96 ? 29.820 35.622 15.127 1.00 68.88 96 THR A O 1
ATOM 742 N N . ALA A 1 97 ? 29.062 37.495 14.140 1.00 67.50 97 ALA A N 1
ATOM 743 C CA . ALA A 1 97 ? 29.416 38.372 15.246 1.00 67.50 97 ALA A CA 1
ATOM 744 C C . ALA A 1 97 ? 28.626 37.948 16.499 1.00 67.50 97 ALA A C 1
ATOM 746 O O . ALA A 1 97 ? 27.394 37.962 16.495 1.00 67.50 97 ALA A O 1
ATOM 747 N N . SER A 1 98 ? 29.331 37.541 17.558 1.00 64.00 98 SER A N 1
ATOM 748 C CA . SER A 1 98 ? 28.715 37.268 18.858 1.00 64.00 98 SER A CA 1
ATOM 749 C C . SER A 1 98 ? 28.167 38.571 19.446 1.00 64.00 98 SER A C 1
ATOM 751 O O . SER A 1 98 ? 28.918 39.547 19.518 1.00 64.00 98 SER A O 1
ATOM 753 N N . PRO A 1 99 ? 26.904 38.619 19.905 1.00 59.72 99 PRO A N 1
ATOM 754 C CA . PRO A 1 99 ? 26.422 39.768 20.651 1.00 59.72 99 PRO A CA 1
ATOM 755 C C . PRO A 1 99 ? 27.165 39.836 21.993 1.00 59.72 99 PRO A C 1
ATOM 757 O O . PRO A 1 99 ? 27.204 38.864 22.751 1.00 59.72 99 PRO A O 1
ATOM 760 N N . LEU A 1 100 ? 27.806 40.978 22.244 1.00 57.22 100 LEU A N 1
ATOM 761 C CA . LEU A 1 100 ? 28.405 41.319 23.533 1.00 57.22 100 LEU A CA 1
ATOM 762 C C . LEU A 1 100 ? 27.300 41.363 24.602 1.00 57.22 100 LEU A C 1
ATOM 764 O O . LEU A 1 100 ? 26.194 41.828 24.326 1.00 57.22 100 LEU A O 1
ATOM 768 N N . ARG A 1 101 ? 27.611 40.811 25.780 1.00 54.78 101 ARG A N 1
ATOM 769 C CA . ARG A 1 101 ? 26.736 40.763 26.961 1.00 54.78 101 ARG A CA 1
ATOM 770 C C . ARG A 1 101 ? 26.508 42.139 27.568 1.00 54.78 101 ARG A C 1
ATOM 772 O O . ARG A 1 101 ? 27.463 42.946 27.532 1.00 54.78 101 ARG A O 1
#

Secondary structure (DSSP, 8-state):
-HHHHHHTT-HHHHHHHHHHHHHHHHHEEEPPPS-HHHHHHHHHHHHHHHHTT-HHHHHHHHHHHHHHHHTTEEETT-TTSTT-------------PPPP-

Sequence (101 aa):
HETLARAADSPSLTALLTQLRHKIAWMYVVEAPVGPVERWAEHAAIADAVARGDAERARALMTRHIERSASGYRLRFASGGATAERVRNTQHSVNTASPLR